Protein AF-A0A8B6CM40-F1 (afdb_monomer_lite)

Foldseek 3Di:
DLLVVDQAEAEDLLPPPPAWDADPSNHTYHNEAEALAFDFFDDDDDDPSHHPPPSDGHGYHQPVVVCVVVVNPVPDDPDDDDDDPPHVVSNVVSVDDDPD

Structure (mmCIF, N/CA/C/O backbone):
data_AF-A0A8B6CM40-F1
#
_entry.id   AF-A0A8B6CM40-F1
#
loop_
_atom_site.group_PDB
_atom_site.id
_atom_site.type_symbol
_atom_site.label_atom_id
_atom_site.label_alt_id
_atom_site.label_comp_id
_atom_site.label_asym_id
_atom_site.label_entity_id
_atom_site.label_seq_id
_atom_site.pdbx_PDB_ins_code
_atom_site.Cartn_x
_atom_site.Cartn_y
_atom_site.Cartn_z
_atom_site.occupancy
_atom_site.B_iso_or_equiv
_atom_site.auth_seq_id
_atom_site.auth_comp_id
_atom_site.auth_asym_id
_atom_site.auth_atom_id
_atom_site.pdbx_PDB_model_num
ATOM 1 N N . MET A 1 1 ? -17.321 5.588 3.412 1.00 89.69 1 MET A N 1
ATOM 2 C CA . MET A 1 1 ? -16.779 5.022 4.663 1.00 89.69 1 MET A CA 1
ATOM 3 C C . MET A 1 1 ? -16.265 6.113 5.591 1.00 89.69 1 MET A C 1
ATOM 5 O O . MET A 1 1 ? -16.846 6.255 6.650 1.00 89.69 1 MET A O 1
ATOM 9 N N . ALA A 1 2 ? -15.302 6.955 5.194 1.00 94.56 2 ALA A N 1
ATOM 10 C CA . ALA A 1 2 ? -14.768 7.985 6.102 1.00 94.56 2 ALA A CA 1
ATOM 11 C C . ALA A 1 2 ? -15.827 8.994 6.602 1.00 94.56 2 ALA A C 1
ATOM 13 O O . ALA A 1 2 ? -15.958 9.207 7.800 1.00 94.56 2 ALA A O 1
ATOM 14 N N . ASN A 1 3 ? -16.713 9.480 5.721 1.00 93.12 3 ASN A N 1
ATOM 15 C CA . ASN A 1 3 ? -17.854 10.327 6.121 1.00 93.12 3 ASN A CA 1
ATOM 16 C C . ASN A 1 3 ? -18.878 9.631 7.047 1.00 93.12 3 ASN A C 1
ATOM 18 O O . ASN A 1 3 ? -19.775 10.292 7.557 1.00 93.12 3 ASN A O 1
ATOM 22 N N . LEU A 1 4 ? -18.784 8.310 7.228 1.00 94.06 4 LEU A N 1
ATOM 23 C CA . LEU A 1 4 ? -19.610 7.533 8.159 1.00 94.06 4 LEU A CA 1
ATOM 24 C C . LEU A 1 4 ? -18.892 7.294 9.502 1.00 94.06 4 LEU A C 1
ATOM 26 O O . LEU A 1 4 ? -19.399 6.544 10.328 1.00 94.06 4 LEU A O 1
ATOM 30 N N . GLY A 1 5 ? -17.720 7.904 9.719 1.00 93.69 5 GLY A N 1
ATOM 31 C CA . GLY A 1 5 ? -16.923 7.763 10.940 1.00 93.69 5 GLY A CA 1
ATOM 32 C C . GLY A 1 5 ? -15.958 6.574 10.950 1.00 93.69 5 GLY A C 1
ATOM 33 O O . GLY A 1 5 ? -15.380 6.286 11.991 1.00 93.69 5 GLY A O 1
ATOM 34 N N . CYS A 1 6 ? -15.778 5.872 9.827 1.00 94.88 6 CYS A N 1
ATOM 35 C CA . CYS A 1 6 ? -14.794 4.792 9.730 1.00 94.88 6 CYS A CA 1
ATOM 36 C C . CYS A 1 6 ? -13.392 5.340 9.450 1.00 94.88 6 CYS A C 1
ATOM 38 O O . CYS A 1 6 ? -13.241 6.243 8.625 1.00 94.88 6 CYS A O 1
ATOM 40 N N . ASP A 1 7 ? -12.368 4.701 10.008 1.00 95.88 7 ASP A N 1
ATOM 41 C CA . ASP A 1 7 ? -10.993 4.920 9.563 1.00 95.88 7 ASP A CA 1
ATOM 42 C C . ASP A 1 7 ? -10.796 4.278 8.183 1.00 95.88 7 ASP A C 1
ATOM 44 O O . ASP A 1 7 ? -11.117 3.106 7.971 1.00 95.88 7 ASP A O 1
ATOM 48 N N . VAL A 1 8 ? -10.296 5.049 7.215 1.00 96.94 8 VAL A N 1
ATOM 49 C CA . VAL A 1 8 ? -10.104 4.577 5.837 1.00 96.94 8 VAL A CA 1
ATOM 50 C C . VAL A 1 8 ? -8.682 4.854 5.393 1.00 96.94 8 VAL A C 1
ATOM 52 O O . VAL A 1 8 ? -8.275 6.010 5.289 1.00 96.94 8 VAL A O 1
ATOM 55 N N . PHE A 1 9 ? -7.972 3.782 5.056 1.00 97.06 9 PHE A N 1
ATOM 56 C CA . PHE A 1 9 ? -6.601 3.816 4.561 1.00 97.06 9 PHE A CA 1
ATOM 57 C C . PHE A 1 9 ? -6.582 3.286 3.125 1.00 97.06 9 PHE A C 1
ATOM 59 O O . PHE A 1 9 ? -7.053 2.181 2.855 1.00 97.06 9 PHE A O 1
ATOM 66 N N . ALA A 1 10 ? -6.084 4.098 2.200 1.00 96.69 10 ALA A N 1
ATOM 67 C CA . ALA A 1 10 ? -5.970 3.799 0.782 1.00 96.69 10 ALA A CA 1
ATOM 68 C C . ALA A 1 10 ? -4.490 3.763 0.386 1.00 96.69 10 ALA A C 1
ATOM 70 O O . ALA A 1 10 ? -3.712 4.638 0.763 1.00 96.69 10 ALA A O 1
ATOM 71 N N . PHE A 1 11 ? -4.114 2.747 -0.382 1.00 95.75 11 PHE A N 1
ATOM 72 C CA . PHE A 1 11 ? -2.732 2.469 -0.757 1.00 95.75 11 PHE A CA 1
ATOM 73 C C . PHE A 1 11 ? -2.654 2.409 -2.278 1.00 95.75 11 PHE A C 1
ATOM 75 O O . PHE A 1 11 ? -3.318 1.572 -2.889 1.00 95.75 11 PHE A O 1
ATOM 82 N N . ASP A 1 12 ? -1.896 3.321 -2.880 1.00 94.62 12 ASP A N 1
ATOM 83 C CA . ASP A 1 12 ? -1.692 3.370 -4.325 1.00 94.62 12 ASP A CA 1
ATOM 84 C C . ASP A 1 12 ? -0.262 3.855 -4.630 1.00 94.62 12 ASP A C 1
ATOM 86 O O . ASP A 1 12 ? 0.075 5.015 -4.391 1.00 94.62 12 ASP A O 1
ATOM 90 N N . PRO A 1 13 ? 0.618 3.001 -5.173 1.00 93.69 13 PRO A N 1
ATOM 91 C CA . PRO A 1 13 ? 1.998 3.381 -5.458 1.00 93.69 13 PRO A CA 1
ATOM 92 C C . PRO A 1 13 ? 2.127 4.288 -6.697 1.00 93.69 13 PRO A C 1
ATOM 94 O O . PRO A 1 13 ? 3.184 4.881 -6.929 1.00 93.69 13 PRO A O 1
ATOM 97 N N . SER A 1 14 ? 1.061 4.427 -7.493 1.00 91.00 14 SER A N 1
ATOM 98 C CA . SER A 1 14 ? 1.018 5.236 -8.714 1.00 91.00 14 SER A CA 1
ATOM 99 C C . SER A 1 14 ? 0.648 6.705 -8.469 1.00 91.00 14 SER A C 1
ATOM 101 O O . SER A 1 14 ? 0.635 7.501 -9.409 1.00 91.00 14 SER A O 1
ATOM 103 N N . MET A 1 15 ? 0.453 7.105 -7.205 1.00 90.31 15 MET A N 1
ATOM 104 C CA . MET A 1 15 ? 0.105 8.471 -6.775 1.00 90.31 15 MET A CA 1
ATOM 105 C C . MET A 1 15 ? 1.107 9.573 -7.183 1.00 90.31 15 MET A C 1
ATOM 107 O O . MET A 1 15 ? 0.868 10.758 -6.930 1.00 90.31 15 MET A O 1
ATOM 111 N N . GLY A 1 16 ? 2.232 9.214 -7.808 1.00 80.12 16 GLY A N 1
ATOM 112 C CA . GLY A 1 16 ? 3.206 10.154 -8.351 1.00 80.12 16 GLY A CA 1
ATOM 113 C C . GLY A 1 16 ? 3.724 11.118 -7.283 1.00 80.12 16 GLY A C 1
ATOM 114 O O . GLY A 1 16 ? 4.222 10.695 -6.244 1.00 80.12 16 GLY A O 1
ATOM 115 N N . ASN A 1 17 ? 3.586 12.422 -7.537 1.00 80.62 17 ASN A N 1
ATOM 116 C CA . ASN A 1 17 ? 4.119 13.477 -6.668 1.00 80.62 17 ASN A CA 1
ATOM 117 C C . ASN A 1 17 ? 3.160 13.916 -5.550 1.00 80.62 17 ASN A C 1
ATOM 119 O O . ASN A 1 17 ? 3.513 14.807 -4.782 1.00 80.62 17 ASN A O 1
ATOM 123 N N . THR A 1 18 ? 1.948 13.354 -5.456 1.00 89.00 18 THR A N 1
ATOM 124 C CA . THR A 1 18 ? 0.993 13.757 -4.409 1.00 89.00 18 THR A CA 1
ATOM 125 C C . THR A 1 18 ? 1.454 13.313 -3.020 1.00 89.00 18 THR A C 1
ATOM 127 O O . THR A 1 18 ? 1.207 14.022 -2.049 1.00 89.00 18 THR A O 1
ATOM 130 N N . GLY A 1 19 ? 2.159 12.180 -2.933 1.00 92.12 19 GLY A N 1
ATOM 131 C CA . GLY A 1 19 ? 2.695 11.659 -1.676 1.00 92.12 19 GLY A CA 1
ATOM 132 C C . GLY A 1 19 ? 1.621 11.266 -0.656 1.00 92.12 19 GLY A C 1
ATOM 133 O O . GLY A 1 19 ? 0.424 11.217 -0.955 1.00 92.12 19 GLY A O 1
ATOM 134 N N . GLU A 1 20 ? 2.073 10.960 0.558 1.00 96.25 20 GLU A N 1
ATOM 135 C CA . GLU A 1 20 ? 1.193 10.648 1.685 1.00 96.25 20 GLU A CA 1
ATOM 136 C C . GLU A 1 20 ? 0.387 11.882 2.102 1.00 96.25 20 GLU A C 1
ATOM 138 O O . GLU A 1 20 ? 0.940 12.972 2.257 1.00 96.25 20 GLU A O 1
ATOM 143 N N . HIS A 1 21 ? -0.927 11.722 2.272 1.00 96.50 21 HIS A N 1
ATOM 144 C CA . HIS A 1 21 ? -1.801 12.811 2.705 1.00 96.50 21 HIS A CA 1
ATOM 145 C C . HIS A 1 21 ? -3.138 12.305 3.257 1.00 96.50 21 HIS A C 1
ATOM 147 O O . HIS A 1 21 ? -3.556 11.175 3.010 1.00 96.50 21 HIS A O 1
ATOM 153 N N . VAL A 1 22 ? -3.853 13.189 3.955 1.00 96.94 22 VAL A N 1
ATOM 154 C CA . VAL A 1 22 ? -5.221 12.951 4.431 1.00 96.94 22 VAL A CA 1
ATOM 155 C C . VAL A 1 22 ? -6.166 13.912 3.720 1.00 96.94 22 VAL A C 1
ATOM 157 O O . VAL A 1 22 ? -5.933 15.121 3.683 1.00 96.94 22 VAL A O 1
ATOM 160 N N . ARG A 1 23 ? -7.238 13.388 3.122 1.00 94.81 23 ARG A N 1
ATOM 161 C CA . ARG A 1 23 ? -8.274 14.225 2.496 1.00 94.81 23 ARG A CA 1
ATOM 162 C C . ARG A 1 23 ? -9.173 14.876 3.552 1.00 94.81 23 ARG A C 1
ATOM 164 O O . ARG A 1 23 ? -9.349 14.294 4.617 1.00 94.81 23 ARG A O 1
ATOM 171 N N . PRO A 1 24 ? -9.871 15.985 3.229 1.00 94.19 24 PRO A N 1
ATOM 172 C CA . PRO A 1 24 ? -10.848 16.598 4.138 1.00 94.19 24 PRO A CA 1
ATOM 173 C C . PRO A 1 24 ? -11.948 15.643 4.624 1.00 94.19 24 PRO A C 1
ATOM 175 O O . PRO A 1 24 ? -12.502 15.835 5.696 1.00 94.19 24 PRO A O 1
ATOM 178 N N . SER A 1 25 ? -12.251 14.596 3.850 1.00 95.12 25 SER A N 1
ATOM 179 C CA . SER A 1 25 ? -13.192 13.541 4.236 1.00 95.12 25 SER A CA 1
ATOM 180 C C . SER A 1 25 ? -12.665 12.583 5.315 1.00 95.12 25 SER A C 1
ATOM 182 O O . SER A 1 25 ? -13.418 11.713 5.732 1.00 95.12 25 SER A O 1
ATOM 184 N N . GLY A 1 26 ? -11.385 12.661 5.701 1.00 96.12 26 GLY A N 1
ATOM 185 C CA . GLY A 1 26 ? -10.734 11.754 6.658 1.00 96.12 26 GLY A CA 1
ATOM 186 C C . GLY A 1 26 ? -10.120 10.486 6.051 1.00 96.12 26 GLY A C 1
ATOM 187 O O . GLY A 1 26 ? -9.775 9.566 6.778 1.00 96.12 26 GLY A O 1
ATOM 188 N N . VAL A 1 27 ? -9.991 10.395 4.721 1.00 97.69 27 VAL A N 1
ATOM 189 C CA . VAL A 1 27 ? -9.330 9.241 4.079 1.00 97.69 27 VAL A CA 1
ATOM 190 C C . VAL A 1 27 ? -7.821 9.469 4.055 1.00 97.69 27 VAL A C 1
ATOM 192 O O . VAL A 1 27 ? -7.376 10.492 3.527 1.00 97.69 27 VAL A O 1
ATOM 195 N N . HIS A 1 28 ? -7.061 8.507 4.571 1.00 97.44 28 HIS A N 1
ATOM 196 C CA . HIS A 1 28 ? -5.601 8.482 4.566 1.00 97.44 28 HIS A CA 1
ATOM 197 C C . HIS A 1 28 ? -5.099 7.814 3.285 1.00 97.44 28 HIS A C 1
ATOM 199 O O . HIS A 1 28 ? -5.530 6.708 2.966 1.00 97.44 28 HIS A O 1
ATOM 205 N N . PHE A 1 29 ? -4.199 8.464 2.555 1.00 97.69 29 PHE A N 1
ATOM 206 C CA . PHE A 1 29 ? -3.601 7.932 1.334 1.00 97.69 29 PHE A CA 1
ATOM 207 C C . PHE A 1 29 ? -2.100 7.734 1.508 1.00 97.69 29 PHE A C 1
ATOM 209 O O . PHE A 1 29 ? -1.414 8.656 1.943 1.00 97.69 29 PHE A O 1
ATOM 216 N N . TYR A 1 30 ? -1.599 6.575 1.085 1.00 97.19 30 TYR A N 1
ATOM 217 C CA . TYR A 1 30 ? -0.182 6.221 1.128 1.00 97.19 30 TYR A CA 1
ATOM 218 C C . TYR A 1 30 ? 0.331 5.832 -0.263 1.00 97.19 30 TYR A C 1
ATOM 220 O O . TYR A 1 30 ? -0.315 5.022 -0.938 1.00 97.19 30 TYR A O 1
ATOM 228 N N . PRO A 1 31 ? 1.527 6.305 -0.665 1.00 96.00 31 PRO A N 1
ATOM 229 C CA . PRO A 1 31 ? 2.177 5.919 -1.915 1.00 96.00 31 PRO A CA 1
ATOM 230 C C . PRO A 1 31 ? 2.860 4.543 -1.788 1.00 96.00 31 PRO A C 1
ATOM 232 O O . PRO A 1 31 ? 4.068 4.404 -1.984 1.00 96.00 31 PRO A O 1
ATOM 235 N N . ILE A 1 32 ? 2.099 3.525 -1.382 1.00 95.81 32 ILE A N 1
ATOM 236 C CA . ILE A 1 32 ? 2.575 2.162 -1.112 1.00 95.81 32 ILE A CA 1
ATOM 237 C C . ILE A 1 32 ? 1.713 1.185 -1.909 1.00 95.81 32 ILE A C 1
ATOM 239 O O . ILE A 1 32 ? 0.497 1.335 -1.962 1.00 95.81 32 ILE A O 1
ATOM 243 N N . GLY A 1 33 ? 2.331 0.181 -2.528 1.00 94.50 33 GLY A N 1
ATOM 244 C CA . GLY A 1 33 ? 1.623 -0.905 -3.199 1.00 94.50 33 GLY A CA 1
ATOM 245 C C . GLY A 1 33 ? 1.413 -2.116 -2.299 1.00 94.50 33 GLY A C 1
ATOM 246 O O . GLY A 1 33 ? 2.203 -2.384 -1.392 1.00 94.50 33 GLY A O 1
ATOM 247 N N . LEU A 1 34 ? 0.358 -2.875 -2.584 1.00 94.31 34 LEU A N 1
ATOM 248 C CA . LEU A 1 34 ? 0.094 -4.163 -1.952 1.00 94.31 34 LEU A CA 1
ATOM 249 C C . LEU A 1 34 ? 0.716 -5.285 -2.791 1.00 94.31 34 LEU A C 1
ATOM 251 O O . LEU A 1 34 ? 0.518 -5.334 -4.003 1.00 94.31 34 LEU A O 1
ATOM 255 N N . GLY A 1 35 ? 1.452 -6.194 -2.156 1.00 93.12 35 GLY A N 1
ATOM 256 C CA . GLY A 1 35 ? 2.096 -7.307 -2.847 1.00 93.12 35 GLY A CA 1
ATOM 257 C C . GLY A 1 35 ? 2.237 -8.559 -1.994 1.00 93.12 35 GLY A C 1
ATOM 258 O O . GLY A 1 35 ? 1.927 -8.581 -0.803 1.00 93.12 35 GLY A O 1
ATOM 259 N N . SER A 1 36 ? 2.727 -9.627 -2.623 1.00 92.56 36 SER A N 1
ATOM 260 C CA . SER A 1 36 ? 2.955 -10.917 -1.967 1.00 92.56 36 SER A CA 1
ATOM 261 C C . SER A 1 36 ? 4.200 -10.931 -1.069 1.00 92.56 36 SER A C 1
ATOM 263 O O . SER A 1 36 ? 4.378 -11.852 -0.271 1.00 92.56 36 SER A O 1
ATOM 265 N N . LYS A 1 37 ? 5.061 -9.911 -1.200 1.00 93.75 37 LYS A N 1
ATOM 266 C CA . LYS A 1 37 ? 6.292 -9.695 -0.431 1.00 93.75 37 LYS A CA 1
ATOM 267 C C . LYS A 1 37 ? 6.539 -8.202 -0.236 1.00 93.75 37 LYS A C 1
ATOM 269 O O . LYS A 1 37 ? 6.218 -7.399 -1.110 1.00 93.75 37 LYS A O 1
ATOM 274 N N . SER A 1 38 ? 7.159 -7.853 0.885 1.00 95.88 38 SER A N 1
ATOM 275 C CA . SER A 1 38 ? 7.577 -6.483 1.181 1.00 95.88 38 SER A CA 1
ATOM 276 C C . SER A 1 38 ? 8.904 -6.153 0.498 1.00 95.88 38 SER A C 1
ATOM 278 O O . SER A 1 38 ? 9.852 -6.933 0.573 1.00 95.88 38 SER A O 1
ATOM 280 N N . MET A 1 39 ? 8.954 -5.016 -0.195 1.00 96.62 39 MET A N 1
ATOM 281 C CA . MET A 1 39 ? 10.101 -4.537 -0.976 1.00 96.62 39 MET A CA 1
ATOM 282 C C . MET A 1 39 ? 10.135 -3.008 -0.940 1.00 96.62 39 MET A C 1
ATOM 284 O O . MET A 1 39 ? 9.082 -2.372 -0.935 1.00 96.62 39 MET A O 1
ATOM 288 N N . ASP A 1 40 ? 11.319 -2.405 -0.959 1.00 96.19 40 ASP A N 1
ATOM 289 C CA . ASP A 1 40 ? 11.465 -0.940 -1.018 1.00 96.19 40 ASP A CA 1
ATOM 290 C C . ASP A 1 40 ? 11.825 -0.430 -2.423 1.00 96.19 40 ASP A C 1
ATOM 292 O O . ASP A 1 40 ? 11.770 0.770 -2.685 1.00 96.19 40 ASP A O 1
ATOM 296 N N . ASP A 1 41 ? 12.161 -1.334 -3.346 1.00 95.62 41 ASP A N 1
ATOM 297 C CA . ASP A 1 41 ? 12.721 -1.019 -4.659 1.00 95.62 41 ASP A CA 1
ATOM 298 C C . ASP A 1 41 ? 12.048 -1.784 -5.816 1.00 95.62 41 ASP A C 1
ATOM 300 O O . ASP A 1 41 ? 12.674 -2.074 -6.848 1.00 95.62 41 ASP A O 1
ATOM 304 N N . PHE A 1 42 ? 10.751 -2.089 -5.678 1.00 93.44 42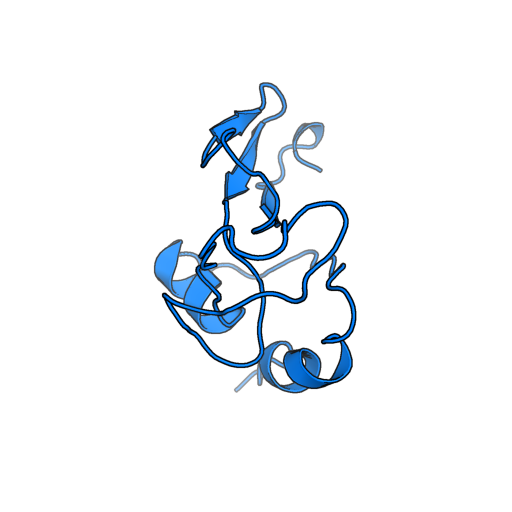 PHE A N 1
ATOM 305 C CA . PHE A 1 42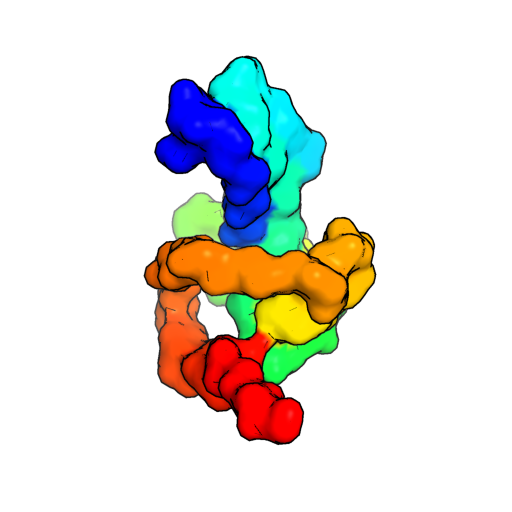 ? 9.999 -2.790 -6.717 1.00 93.44 42 PHE A CA 1
ATOM 306 C C . PHE A 1 42 ? 10.014 -1.997 -8.021 1.00 93.44 42 PHE A C 1
ATOM 308 O O . PHE A 1 42 ? 9.766 -0.791 -8.031 1.00 93.44 42 PHE A O 1
ATOM 315 N N . THR A 1 43 ? 10.301 -2.680 -9.128 1.00 92.50 43 THR A N 1
ATOM 316 C CA . THR A 1 43 ? 10.299 -2.070 -10.461 1.00 92.50 43 THR A CA 1
ATOM 317 C C . THR A 1 43 ? 8.950 -2.341 -11.114 1.00 92.50 43 THR A C 1
ATOM 319 O O . THR A 1 43 ? 8.708 -3.483 -11.510 1.00 92.50 43 THR A O 1
ATOM 322 N N . PRO A 1 44 ? 8.066 -1.340 -11.229 1.00 89.75 44 PRO A N 1
ATOM 323 C CA . PRO A 1 44 ? 6.744 -1.551 -11.788 1.00 89.75 44 PRO A CA 1
ATOM 324 C C . PRO A 1 44 ? 6.783 -1.713 -13.308 1.00 89.75 44 PRO A C 1
ATOM 326 O O . PRO A 1 44 ? 7.720 -1.287 -13.993 1.00 89.75 44 PRO A O 1
ATOM 329 N N . ARG A 1 45 ? 5.728 -2.328 -13.844 1.00 88.56 45 ARG A N 1
ATOM 330 C CA . ARG A 1 45 ? 5.523 -2.441 -15.288 1.00 88.56 45 ARG A CA 1
ATOM 331 C C . ARG A 1 45 ? 5.390 -1.044 -15.897 1.00 88.56 45 ARG A C 1
ATOM 333 O O . ARG A 1 45 ? 4.722 -0.185 -15.339 1.00 88.56 45 ARG A O 1
ATOM 340 N N . ILE A 1 46 ? 5.990 -0.838 -17.066 1.00 89.31 46 ILE A N 1
ATOM 341 C CA . ILE A 1 46 ? 5.831 0.403 -17.834 1.00 89.31 46 ILE A CA 1
ATOM 342 C C . ILE A 1 46 ? 4.384 0.513 -18.325 1.00 89.31 46 ILE A C 1
ATOM 344 O O . ILE A 1 46 ? 3.880 -0.401 -18.982 1.00 89.31 46 ILE A O 1
ATOM 348 N N . ASP A 1 47 ? 3.749 1.649 -18.051 1.00 87.94 47 ASP A N 1
ATOM 349 C CA . ASP A 1 47 ? 2.381 1.960 -18.458 1.00 87.94 47 ASP A CA 1
ATOM 350 C C . ASP A 1 47 ? 2.122 3.486 -18.482 1.00 87.94 47 ASP A C 1
ATOM 352 O O . ASP A 1 47 ? 3.032 4.301 -18.676 1.00 87.94 47 ASP A O 1
ATOM 356 N N . ASN A 1 48 ? 0.860 3.899 -18.343 1.00 86.75 48 ASN A N 1
ATOM 357 C CA . ASN A 1 48 ? 0.495 5.312 -18.329 1.00 86.75 48 ASN A CA 1
ATOM 358 C C . ASN A 1 48 ? 1.034 6.062 -17.100 1.00 86.75 48 ASN A C 1
ATOM 360 O O . ASN A 1 48 ? 1.345 7.251 -17.231 1.00 86.75 48 ASN A O 1
ATOM 364 N N . TYR A 1 49 ? 1.202 5.376 -15.971 1.00 84.69 49 TYR A N 1
ATOM 365 C CA . TYR A 1 49 ? 1.679 5.909 -14.696 1.00 84.69 49 TYR A CA 1
ATOM 366 C C . TYR A 1 49 ? 3.196 5.768 -14.539 1.00 84.69 49 TYR A C 1
ATOM 368 O O . TYR A 1 49 ? 3.835 6.629 -13.937 1.00 84.69 49 TYR A O 1
ATOM 376 N N . VAL A 1 50 ? 3.792 4.737 -15.144 1.00 86.81 50 VAL A N 1
ATOM 377 C CA . VAL A 1 50 ? 5.234 4.464 -15.096 1.00 86.81 50 VAL A CA 1
ATOM 378 C C . VAL A 1 50 ? 5.851 4.658 -16.476 1.00 86.81 50 VAL A C 1
ATOM 380 O O . VAL A 1 50 ? 5.696 3.831 -17.375 1.00 86.81 50 VAL A O 1
ATOM 383 N N . LYS A 1 51 ? 6.612 5.742 -16.654 1.00 84.94 51 LYS A N 1
ATOM 384 C CA . LYS A 1 51 ? 7.293 6.015 -17.929 1.00 84.94 51 LYS A CA 1
ATOM 385 C C . LYS A 1 51 ? 8.537 5.147 -18.117 1.00 84.94 51 LYS A C 1
ATOM 387 O O . LYS A 1 51 ? 9.291 4.886 -17.182 1.00 84.94 51 LYS A O 1
ATOM 392 N N . LYS A 1 52 ? 8.799 4.758 -19.368 1.00 84.44 52 LYS A N 1
ATOM 393 C CA . LYS A 1 52 ? 10.044 4.081 -19.754 1.00 84.44 52 LYS A CA 1
ATOM 394 C C . LYS A 1 52 ? 11.249 4.938 -19.343 1.00 84.44 52 LYS A C 1
ATOM 396 O O . LYS A 1 52 ? 11.254 6.139 -19.588 1.00 84.44 52 LYS A O 1
ATOM 401 N N . ASN A 1 53 ? 12.263 4.306 -18.751 1.00 83.69 53 ASN A N 1
ATOM 402 C CA . ASN A 1 53 ? 13.487 4.942 -18.244 1.00 83.69 53 ASN A CA 1
ATOM 403 C C . ASN A 1 53 ? 13.288 5.950 -17.093 1.00 83.69 53 ASN A C 1
ATOM 405 O O . ASN A 1 53 ? 14.215 6.699 -16.798 1.00 83.69 53 ASN A O 1
ATOM 409 N N . SER A 1 54 ? 12.135 5.971 -16.411 1.00 85.81 54 SER A N 1
ATOM 410 C CA . SER A 1 54 ? 11.944 6.840 -15.236 1.00 85.81 54 SER A CA 1
ATOM 411 C C . SER A 1 54 ? 12.815 6.441 -14.041 1.00 85.81 54 SER A C 1
ATOM 413 O O . SER A 1 54 ? 13.025 7.247 -13.141 1.00 85.81 54 SER A O 1
ATOM 415 N N . GLY A 1 55 ? 13.275 5.185 -13.997 1.00 86.69 55 GLY A N 1
ATOM 416 C CA . GLY A 1 55 ? 13.939 4.620 -12.822 1.00 86.69 55 GLY A CA 1
ATOM 417 C C . GLY A 1 55 ? 13.022 4.521 -11.597 1.00 86.69 55 GLY A C 1
ATOM 418 O O . GLY A 1 55 ? 13.515 4.270 -10.503 1.00 86.69 55 GLY A O 1
ATOM 419 N N . GLN A 1 56 ? 11.709 4.723 -11.767 1.00 89.69 56 GLN A N 1
ATOM 420 C CA . GLN A 1 56 ? 10.748 4.764 -10.672 1.00 89.69 56 GLN A CA 1
ATOM 421 C C . GLN A 1 56 ? 10.708 3.426 -9.939 1.00 89.69 56 GLN A C 1
ATOM 423 O O . GLN A 1 56 ? 10.602 2.365 -10.556 1.00 89.69 56 GLN A O 1
ATOM 428 N N . LYS A 1 57 ? 10.788 3.507 -8.613 1.00 92.88 57 LYS A N 1
ATOM 429 C CA . LYS A 1 57 ? 10.707 2.375 -7.698 1.00 92.88 57 LYS A CA 1
ATOM 430 C C . LYS A 1 57 ? 9.524 2.558 -6.768 1.00 92.88 57 LYS A C 1
ATOM 432 O O . LYS A 1 57 ? 9.246 3.682 -6.351 1.00 92.88 57 LYS A O 1
ATOM 437 N N . TRP A 1 58 ? 8.830 1.470 -6.465 1.00 93.69 58 TRP A N 1
ATOM 438 C CA . TRP A 1 58 ? 7.679 1.483 -5.571 1.00 93.69 58 TRP A CA 1
ATOM 439 C C . TRP A 1 58 ? 7.997 0.757 -4.270 1.00 93.69 58 TRP A C 1
ATOM 441 O O . TRP A 1 58 ? 8.577 -0.332 -4.276 1.00 93.69 58 TRP A O 1
ATOM 451 N N . LYS A 1 59 ? 7.554 1.351 -3.160 1.00 95.94 59 LYS A N 1
ATOM 452 C CA . LYS A 1 59 ? 7.472 0.663 -1.875 1.00 95.94 59 LYS A CA 1
ATOM 453 C C . LYS A 1 59 ? 6.282 -0.288 -1.942 1.00 95.94 59 LYS A C 1
ATOM 455 O O . LYS A 1 59 ? 5.155 0.151 -2.159 1.00 95.94 59 LYS A O 1
ATOM 460 N N . ILE A 1 60 ? 6.531 -1.578 -1.768 1.00 95.44 60 ILE A N 1
ATOM 461 C CA . ILE A 1 60 ? 5.516 -2.632 -1.740 1.00 95.44 60 ILE A CA 1
ATOM 462 C C . ILE A 1 60 ? 5.512 -3.265 -0.356 1.00 95.44 60 ILE A C 1
ATOM 464 O O . ILE A 1 60 ? 6.569 -3.452 0.254 1.00 95.44 60 ILE A O 1
ATOM 468 N N . ARG A 1 61 ? 4.329 -3.599 0.152 1.00 95.75 61 ARG A N 1
ATOM 469 C CA . ARG A 1 61 ? 4.155 -4.293 1.427 1.00 95.75 61 ARG A CA 1
ATOM 470 C C . ARG A 1 61 ? 3.142 -5.418 1.314 1.00 95.75 61 ARG A C 1
ATOM 472 O O . ARG A 1 61 ? 2.211 -5.355 0.514 1.00 95.75 61 ARG A O 1
ATOM 479 N N . THR A 1 62 ? 3.319 -6.443 2.141 1.00 94.69 62 THR A N 1
ATOM 480 C CA . THR A 1 62 ? 2.240 -7.399 2.420 1.00 94.69 62 THR A CA 1
ATOM 481 C C . THR A 1 62 ? 1.160 -6.730 3.272 1.00 94.69 62 THR A C 1
ATOM 483 O O . THR A 1 62 ? 1.435 -5.753 3.974 1.00 94.69 62 THR A O 1
ATOM 486 N N . LEU A 1 63 ? -0.067 -7.265 3.264 1.00 93.88 63 LEU A N 1
ATOM 487 C CA . LEU A 1 63 ? -1.136 -6.756 4.133 1.00 93.88 63 LEU A CA 1
ATOM 488 C C . LEU A 1 63 ? -0.733 -6.824 5.615 1.00 93.88 63 LEU A C 1
ATOM 490 O O . LEU A 1 63 ? -0.945 -5.871 6.360 1.00 93.88 63 LEU A O 1
ATOM 494 N N . GLY A 1 64 ? -0.107 -7.930 6.029 1.00 92.81 64 GLY A N 1
ATOM 495 C CA . GLY A 1 64 ? 0.357 -8.113 7.403 1.00 92.81 64 GLY A CA 1
ATOM 496 C C . GLY A 1 64 ? 1.417 -7.093 7.823 1.00 92.81 64 GLY A C 1
ATOM 497 O O . GLY A 1 64 ? 1.371 -6.598 8.948 1.00 92.81 64 GLY A O 1
ATOM 498 N N . ASP A 1 65 ? 2.347 -6.739 6.934 1.00 94.81 65 ASP A N 1
ATOM 499 C CA . ASP A 1 65 ? 3.357 -5.722 7.239 1.00 94.81 65 ASP A CA 1
ATOM 500 C C . ASP A 1 65 ? 2.758 -4.311 7.257 1.00 94.81 65 ASP A C 1
ATOM 502 O O . ASP A 1 65 ? 3.116 -3.534 8.135 1.00 94.81 65 ASP A O 1
ATOM 506 N N . LEU A 1 66 ? 1.791 -3.996 6.382 1.00 94.69 66 LEU A N 1
ATOM 507 C CA . LEU A 1 66 ? 1.048 -2.726 6.450 1.00 94.69 66 LEU A CA 1
ATOM 508 C C . LEU A 1 66 ? 0.315 -2.565 7.783 1.00 94.69 66 LEU A C 1
ATOM 510 O O . LEU A 1 66 ? 0.409 -1.516 8.417 1.00 94.69 66 LEU A O 1
ATOM 514 N N . VAL A 1 67 ? -0.387 -3.611 8.227 1.00 93.75 67 VAL A N 1
ATOM 515 C CA . VAL A 1 67 ? -1.095 -3.615 9.516 1.00 93.75 67 VAL A CA 1
ATOM 516 C C . VAL A 1 67 ? -0.124 -3.354 10.671 1.00 93.75 67 VAL A C 1
ATOM 518 O O . VAL A 1 67 ? -0.444 -2.578 11.569 1.00 93.75 67 VAL A O 1
ATOM 521 N N . LYS A 1 68 ? 1.078 -3.940 10.639 1.00 93.62 68 LYS A N 1
ATOM 522 C CA . LYS A 1 68 ? 2.108 -3.705 11.662 1.00 93.62 68 LYS A CA 1
ATOM 523 C C . LYS A 1 68 ? 2.710 -2.301 11.586 1.00 93.62 68 LYS A C 1
ATOM 525 O O . LYS A 1 68 ? 2.825 -1.656 12.624 1.00 93.62 68 LYS A O 1
ATOM 530 N N . GLU A 1 69 ? 3.085 -1.834 10.391 1.00 93.88 69 GLU A N 1
ATOM 531 C CA . GLU A 1 69 ? 3.690 -0.508 10.170 1.00 93.88 69 GLU A CA 1
ATOM 532 C C . GLU A 1 69 ? 2.749 0.629 10.583 1.00 93.88 69 GLU A C 1
ATOM 534 O O . GLU A 1 69 ? 3.210 1.656 11.070 1.00 93.88 69 GLU A O 1
ATOM 539 N N . LEU A 1 70 ? 1.437 0.429 10.441 1.00 93.25 70 LEU A N 1
ATOM 540 C CA . LEU A 1 70 ? 0.415 1.385 10.871 1.00 93.25 70 LEU A CA 1
ATOM 541 C C . LEU A 1 70 ? -0.072 1.160 12.309 1.00 93.25 70 LEU A C 1
ATOM 543 O O . LEU A 1 70 ? -1.007 1.822 12.746 1.00 93.25 70 LEU A O 1
ATOM 547 N N . HIS A 1 71 ? 0.542 0.238 13.057 1.00 93.75 71 HIS A N 1
ATOM 548 C CA . HIS A 1 71 ? 0.160 -0.093 14.434 1.00 93.75 71 HIS A CA 1
ATOM 549 C C . HIS A 1 71 ? -1.308 -0.544 14.587 1.00 93.75 71 HIS A C 1
ATOM 551 O O . HIS A 1 71 ? -1.953 -0.299 15.604 1.00 93.75 71 HIS A O 1
ATOM 557 N N . HIS A 1 72 ? -1.839 -1.247 13.587 1.0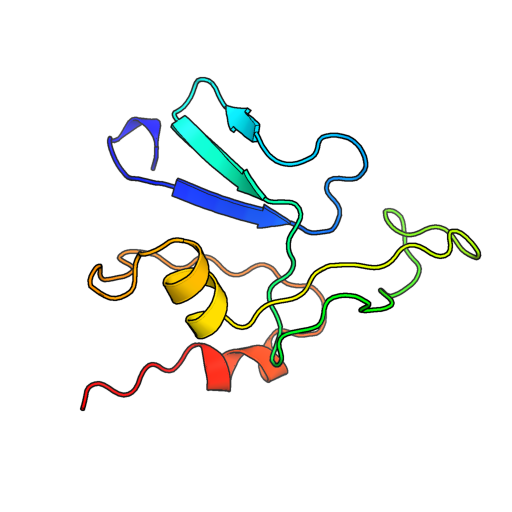0 92.31 72 HIS A N 1
ATOM 558 C CA . HIS A 1 72 ? -3.204 -1.780 13.560 1.00 92.31 72 HIS A CA 1
ATOM 559 C C . HIS A 1 72 ? -3.289 -3.271 13.926 1.00 92.31 72 HIS A C 1
ATOM 561 O O . HIS A 1 72 ? -4.338 -3.878 13.747 1.00 92.31 72 HIS A O 1
ATOM 567 N N . SER A 1 73 ? -2.220 -3.881 14.445 1.00 89.69 73 SER A N 1
ATOM 568 C CA . SER A 1 73 ? -2.157 -5.327 14.735 1.00 89.69 73 SER A CA 1
ATOM 569 C C . SER A 1 73 ? -3.249 -5.850 15.678 1.00 89.69 73 SER A C 1
ATOM 571 O O . SER A 1 73 ? -3.572 -7.032 15.625 1.00 89.69 73 SER A O 1
ATOM 573 N N . GLU A 1 74 ? -3.816 -4.992 16.529 1.00 90.19 74 GLU A N 1
ATOM 574 C CA . GLU A 1 74 ? -4.893 -5.338 17.473 1.00 90.19 74 GLU A CA 1
ATOM 575 C C . GLU A 1 74 ? -6.284 -4.898 16.985 1.00 90.19 74 GLU A C 1
ATOM 577 O O . GLU A 1 74 ? -7.259 -4.936 17.735 1.00 90.19 74 GLU A O 1
ATOM 582 N N . ARG A 1 75 ? -6.391 -4.455 15.728 1.00 87.62 75 ARG A N 1
ATOM 583 C CA . ARG A 1 75 ? -7.628 -3.951 15.131 1.00 87.62 75 ARG A CA 1
ATOM 584 C C . ARG A 1 75 ? -8.057 -4.854 13.970 1.00 87.62 75 ARG A C 1
ATOM 586 O O . ARG A 1 75 ? -7.265 -5.062 13.050 1.00 87.62 75 ARG A O 1
ATOM 593 N N . PRO A 1 76 ? -9.294 -5.381 13.965 1.00 88.94 76 PRO A N 1
ATOM 594 C CA . PRO A 1 76 ? -9.792 -6.123 12.815 1.00 88.94 76 PRO A CA 1
ATOM 595 C C . PRO A 1 76 ? -9.964 -5.197 11.603 1.00 88.94 76 PRO A C 1
ATOM 597 O O . PRO A 1 76 ? -10.255 -4.010 11.742 1.00 88.94 76 PRO A O 1
ATOM 600 N N . ILE A 1 77 ? -9.800 -5.756 10.403 1.00 91.88 77 ILE A N 1
ATOM 601 C CA . ILE A 1 77 ? -10.152 -5.080 9.151 1.00 91.88 77 ILE A CA 1
ATOM 602 C C . ILE A 1 77 ? -11.615 -5.411 8.847 1.00 91.88 77 ILE A C 1
ATOM 604 O O . ILE A 1 77 ? -11.920 -6.543 8.477 1.00 91.88 77 ILE A O 1
ATOM 608 N N . ASP A 1 78 ? -12.511 -4.432 8.979 1.00 93.56 78 ASP A N 1
ATOM 609 C CA . ASP A 1 78 ? -13.946 -4.633 8.713 1.00 93.56 78 ASP A CA 1
ATOM 610 C C . ASP A 1 78 ? -14.251 -4.798 7.218 1.00 93.56 78 ASP A C 1
ATOM 612 O O . ASP A 1 78 ? -15.142 -5.547 6.820 1.00 93.56 78 ASP A O 1
ATOM 616 N N . MET A 1 79 ? -13.510 -4.081 6.370 1.00 93.44 79 MET A N 1
ATOM 617 C CA . MET A 1 79 ? -13.670 -4.118 4.921 1.00 93.44 79 MET A CA 1
ATOM 618 C C . MET A 1 79 ? -12.315 -3.977 4.235 1.00 93.44 79 MET A C 1
ATOM 620 O O . MET A 1 79 ? -11.594 -3.005 4.452 1.00 93.44 79 MET A O 1
ATOM 624 N N . LEU A 1 80 ? -12.011 -4.919 3.344 1.00 92.88 80 LEU A N 1
ATOM 625 C CA . LEU A 1 80 ? -10.827 -4.893 2.495 1.00 92.88 80 LEU A CA 1
ATOM 626 C C . LEU A 1 80 ? -11.264 -4.841 1.027 1.00 92.88 80 LEU A C 1
ATOM 628 O O . LEU A 1 80 ? -11.74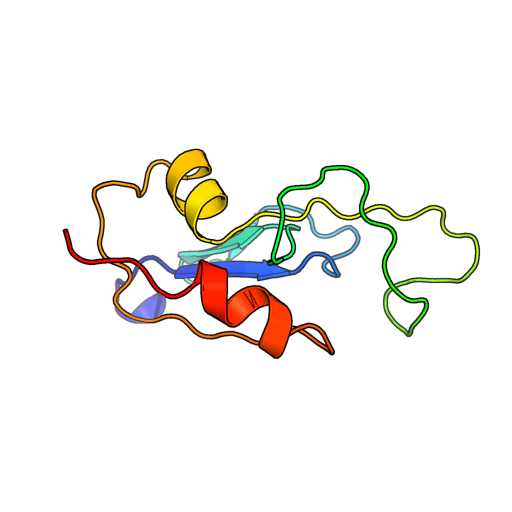4 -5.832 0.481 1.00 92.88 80 LEU A O 1
ATOM 632 N N . LYS A 1 81 ? -11.110 -3.676 0.387 1.00 93.06 81 LYS A N 1
ATOM 633 C CA . LYS A 1 81 ? -11.223 -3.548 -1.073 1.00 93.06 81 LYS A CA 1
ATOM 634 C C . LYS A 1 81 ? -9.832 -3.715 -1.674 1.00 93.06 81 LYS A C 1
ATOM 636 O O . LYS A 1 81 ? -8.892 -3.067 -1.223 1.00 93.06 81 LYS A O 1
ATOM 641 N N . ILE A 1 82 ? -9.727 -4.538 -2.709 1.00 91.94 82 ILE A N 1
ATOM 642 C CA . ILE A 1 82 ? -8.475 -4.816 -3.407 1.00 91.94 82 ILE A CA 1
ATOM 643 C C . ILE A 1 82 ? -8.668 -4.517 -4.883 1.00 91.94 82 ILE A C 1
ATOM 645 O O . ILE A 1 82 ? -9.652 -4.948 -5.479 1.00 91.94 82 ILE A O 1
ATOM 649 N N . ASP A 1 83 ? -7.739 -3.745 -5.426 1.00 89.50 83 ASP A N 1
ATOM 650 C CA . ASP A 1 83 ? -7.729 -3.272 -6.805 1.00 89.50 83 ASP A CA 1
ATOM 651 C C . ASP A 1 83 ? -6.255 -3.160 -7.218 1.00 89.50 83 ASP A C 1
ATOM 653 O O . ASP A 1 83 ? -5.651 -2.090 -7.168 1.00 89.50 83 ASP A O 1
ATOM 657 N N . VAL A 1 84 ? -5.619 -4.315 -7.428 1.00 87.94 84 VAL A N 1
ATOM 658 C CA . VAL A 1 84 ? -4.222 -4.413 -7.870 1.00 87.94 84 VAL A CA 1
ATOM 659 C C . VAL A 1 84 ? -4.192 -5.060 -9.236 1.00 87.94 84 VAL A C 1
ATOM 661 O O . VAL A 1 84 ? -4.701 -6.155 -9.418 1.00 87.94 84 VAL A O 1
ATOM 664 N N . GLU A 1 85 ? -3.533 -4.403 -10.174 1.00 83.94 85 GLU A N 1
ATOM 665 C CA . GLU A 1 85 ? -3.458 -4.856 -11.554 1.00 83.94 85 GLU A CA 1
ATOM 666 C C . GLU A 1 85 ? -2.466 -6.019 -11.707 1.00 83.94 85 GLU A C 1
ATOM 668 O O . GLU A 1 85 ? -1.278 -5.861 -11.422 1.00 83.94 85 GLU A O 1
ATOM 673 N N . SER A 1 86 ? -2.920 -7.157 -12.247 1.00 80.44 86 SER A N 1
ATOM 674 C 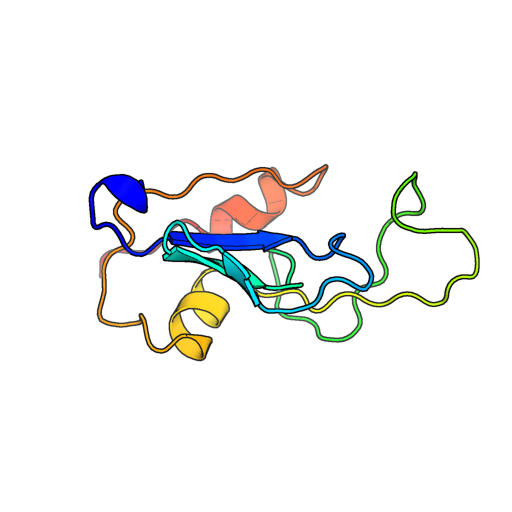CA . SER A 1 86 ? -2.087 -8.308 -12.665 1.00 80.44 86 SER A CA 1
ATOM 675 C C . SER A 1 86 ? -1.390 -9.112 -11.552 1.00 80.44 86 SER A C 1
ATOM 677 O O . SER A 1 86 ? -0.613 -10.014 -11.868 1.00 80.44 86 SER A O 1
ATOM 679 N N . TYR A 1 87 ? -1.647 -8.815 -10.276 1.00 84.81 87 TYR A N 1
ATOM 680 C CA . TYR A 1 87 ? -1.039 -9.488 -9.114 1.00 84.81 87 TYR A CA 1
ATOM 681 C C . TYR A 1 87 ? -2.074 -10.083 -8.145 1.00 84.81 87 TYR A C 1
ATOM 683 O O . TYR A 1 87 ? -1.717 -10.542 -7.057 1.00 84.81 87 TYR A O 1
ATOM 691 N N . GLU A 1 88 ? -3.353 -10.112 -8.524 1.00 85.25 88 GLU A N 1
ATOM 692 C CA . GLU A 1 88 ? -4.481 -10.486 -7.665 1.00 85.25 88 GLU A CA 1
ATOM 693 C C . GLU A 1 88 ? -4.304 -11.881 -7.050 1.00 85.25 88 GLU A C 1
ATOM 695 O O . GLU A 1 88 ? -4.511 -12.074 -5.854 1.00 85.25 88 GLU A O 1
ATOM 700 N N . TRP A 1 89 ? -3.859 -12.858 -7.842 1.00 87.06 89 TRP A N 1
ATOM 701 C CA . TRP A 1 89 ? -3.679 -14.233 -7.365 1.00 87.06 89 TRP A CA 1
ATOM 702 C C . TRP A 1 89 ? -2.495 -14.392 -6.412 1.00 87.06 89 TRP A C 1
ATOM 704 O O . TRP A 1 89 ? -2.545 -15.209 -5.494 1.00 87.06 89 TRP A O 1
ATOM 714 N N . GLU A 1 90 ? -1.437 -13.604 -6.598 1.00 87.50 90 GLU A N 1
ATOM 715 C CA . GLU A 1 90 ? -0.230 -13.690 -5.775 1.00 87.50 90 GLU A CA 1
ATOM 716 C C . GLU A 1 90 ? -0.441 -13.123 -4.369 1.00 87.50 90 GLU A C 1
ATOM 718 O O . GLU A 1 90 ? 0.213 -13.553 -3.414 1.00 87.50 90 GLU A O 1
ATOM 723 N N . ILE A 1 91 ? -1.349 -12.157 -4.224 1.00 89.19 91 ILE A N 1
ATOM 724 C CA . ILE A 1 91 ? -1.613 -11.514 -2.935 1.00 89.19 91 ILE A CA 1
ATOM 7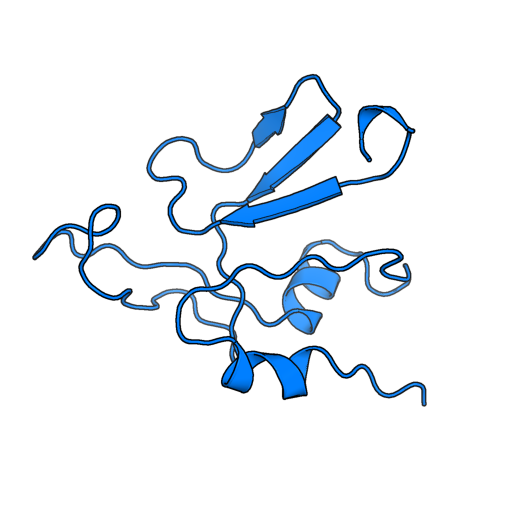25 C C . ILE A 1 91 ? -2.594 -12.301 -2.062 1.00 89.19 91 ILE A C 1
ATOM 727 O O . ILE A 1 91 ? -2.506 -12.195 -0.840 1.00 89.19 91 ILE A O 1
ATOM 731 N N . ILE A 1 92 ? -3.483 -13.121 -2.642 1.00 87.69 92 ILE A N 1
ATOM 732 C CA . ILE A 1 92 ? -4.516 -13.880 -1.903 1.00 87.69 92 ILE A CA 1
ATOM 733 C C . ILE A 1 92 ? -3.949 -14.677 -0.716 1.00 87.69 92 ILE A C 1
ATOM 735 O O . ILE A 1 92 ? -4.504 -14.561 0.381 1.00 87.69 92 ILE A O 1
ATOM 739 N N . PRO A 1 93 ? -2.836 -15.425 -0.846 1.00 86.38 93 PRO A N 1
ATOM 740 C CA . PRO A 1 93 ? -2.263 -16.155 0.285 1.00 86.38 93 PRO A CA 1
ATOM 741 C C . PRO A 1 93 ? -1.845 -15.261 1.462 1.00 86.38 93 PRO A C 1
ATOM 743 O O . PRO A 1 93 ? -1.856 -15.716 2.599 1.00 86.38 93 PRO A O 1
ATOM 746 N N . ASN A 1 94 ? -1.505 -13.994 1.203 1.00 82.00 94 ASN A N 1
ATOM 747 C CA . ASN A 1 94 ? -1.144 -13.009 2.228 1.00 82.00 94 ASN A CA 1
ATOM 748 C C . ASN A 1 94 ? -2.359 -12.272 2.820 1.00 82.00 94 ASN A C 1
ATOM 750 O O . ASN A 1 94 ? -2.207 -11.521 3.783 1.00 82.00 94 ASN A O 1
ATOM 754 N N . ILE A 1 95 ? -3.549 -12.463 2.247 1.00 81.88 95 ILE A N 1
ATOM 755 C CA . ILE A 1 95 ? -4.814 -11.890 2.732 1.00 81.88 95 ILE A CA 1
ATOM 756 C C . ILE A 1 95 ? -5.531 -12.865 3.666 1.00 81.88 95 ILE A C 1
ATOM 758 O O . ILE A 1 95 ? -6.234 -12.440 4.581 1.00 81.88 95 ILE A O 1
ATOM 762 N N . TYR A 1 96 ? -5.319 -14.170 3.478 1.00 63.97 96 TYR A N 1
ATOM 763 C CA . TYR A 1 96 ? -5.807 -15.193 4.396 1.00 63.97 96 TYR A CA 1
ATOM 764 C C . TYR A 1 96 ? -5.076 -15.112 5.740 1.00 63.97 96 TYR A C 1
ATOM 766 O O . TYR A 1 96 ? -4.050 -15.750 5.973 1.00 63.97 96 TYR A O 1
ATOM 774 N N . TYR A 1 97 ? -5.646 -14.339 6.658 1.00 51.19 97 TYR A N 1
ATOM 775 C CA . TYR A 1 97 ? -5.296 -14.397 8.067 1.00 51.19 97 TYR A CA 1
ATOM 776 C C . TYR A 1 97 ? -5.798 -15.731 8.641 1.00 51.19 97 TYR A C 1
ATOM 778 O O . TYR A 1 97 ? -6.998 -16.012 8.633 1.00 51.19 97 TYR A O 1
ATOM 786 N N . LYS A 1 98 ? -4.885 -16.573 9.142 1.00 40.12 98 LYS A N 1
ATOM 787 C CA . LYS A 1 98 ? -5.261 -17.681 10.027 1.00 40.12 98 LYS A CA 1
ATOM 788 C C . LYS A 1 98 ? -5.781 -17.070 11.325 1.00 40.12 98 LYS A C 1
ATOM 790 O O . LYS A 1 98 ? -5.013 -16.458 12.061 1.00 40.12 98 LYS A O 1
ATOM 795 N N . VAL A 1 99 ? -7.064 -17.271 11.605 1.00 36.22 99 VAL A N 1
ATOM 796 C CA . VAL A 1 99 ? -7.557 -17.271 12.983 1.00 36.22 99 VAL A CA 1
ATOM 797 C C . VAL A 1 99 ? -6.882 -18.474 13.643 1.00 36.22 99 VAL A C 1
ATOM 799 O O . VAL A 1 99 ? -7.149 -19.612 13.253 1.00 36.22 99 VAL A O 1
ATOM 802 N N . VAL A 1 100 ? -5.910 -18.213 14.516 1.00 38.00 100 VAL A N 1
ATOM 803 C CA . VAL A 1 100 ? -5.337 -19.225 15.414 1.00 38.00 100 VAL A CA 1
ATOM 804 C C . VAL A 1 100 ? -6.143 -19.205 16.699 1.00 38.00 100 VAL A C 1
ATOM 806 O O . VAL A 1 100 ? -6.405 -18.081 17.182 1.00 38.00 100 VAL A O 1
#

InterPro domains:
  IPR025714 Methyltransferase domain [PF13383] (5-90)
  IPR026913 Probable methyltransferase-like protein 24 [PTHR32026] (1-95)
  IPR029063 S-adenosyl-L-methionine-dependent methyltransferase superfamily [G3DSA:3.40.50.150] (1-98)
  IPR029063 S-adenosyl-L-methionine-dependent methyltransferase superfamily [SSF53335] (4-92)

Sequence (100 aa):
MANLGCDVFAFDPSMGNTGEHVRPSGVHFYPIGLGSKSMDDFTPRIDNYVKKNSGQKWKIRTLGDLVKELHHSERPIDMLKIDVESYEWEIIPNIYYKVV

Organism: Mytilus galloprovincialis (NCBI:txid29158)

Secondary structure (DSSP, 8-state):
-GGGT--EEEE-TT-TTS-SEE-TTSEEEESEEE-SS-EEEE-PPPSSSS-TT----EEEE-HHHHHHHTT-TTS--S------SS-HHHHHHHH-----

pLDDT: mean 89.35, std 11.13, range [36.22, 97.69]

Radius of gyration: 14.38 Å; chains: 1; bounding box: 34×36×37 Å